Protein AF-A0AAE1DGK4-F1 (afdb_monomer_lite)

Sequence (97 aa):
MPFCQTPTTSESIPPCAAQPLLQKLRPLQIPAAHNVLLATPVAHHTPIPVPIYWQEQVKAGLDQDNQLGVLEPVPIGTPVSWCHRMVVCAKKSGKPH

Foldseek 3Di:
DDDDDDDDDDDDDDPDPPDPPCPDDDPDDPPPDVCVVVDQQDADPDEDDDPPVQPVVVVVVVVVCVVVVVDDDDDPPDDDSHHDYDDWDADPVRHTD

Structure (mmCIF, N/CA/C/O backbone):
data_AF-A0AAE1DGK4-F1
#
_entry.id   AF-A0AAE1DGK4-F1
#
loop_
_atom_site.group_PDB
_atom_site.id
_atom_site.type_symbol
_atom_site.label_atom_id
_atom_site.label_alt_id
_atom_site.label_comp_id
_atom_site.label_asym_id
_atom_site.label_entity_id
_atom_site.label_seq_id
_atom_site.pdbx_PDB_ins_code
_atom_site.Cartn_x
_atom_site.Cartn_y
_atom_site.Cartn_z
_atom_site.occupancy
_atom_site.B_iso_or_equiv
_atom_site.auth_seq_id
_atom_site.auth_comp_id
_atom_site.auth_asym_id
_atom_site.auth_atom_id
_atom_site.pdbx_PDB_model_num
ATOM 1 N N . MET A 1 1 ? -3.843 64.128 -10.875 1.00 44.91 1 MET A N 1
ATOM 2 C CA . MET A 1 1 ? -4.327 63.355 -9.714 1.00 44.91 1 MET A CA 1
ATOM 3 C C . MET A 1 1 ? -5.831 63.148 -9.847 1.00 44.91 1 MET A C 1
ATOM 5 O O . MET A 1 1 ? -6.557 64.115 -9.652 1.00 44.91 1 MET A O 1
ATOM 9 N N . PRO A 1 2 ? -6.305 61.944 -10.198 1.00 43.69 2 PRO A N 1
ATOM 10 C CA . PRO A 1 2 ? -7.657 61.528 -9.856 1.00 43.69 2 PRO A CA 1
ATOM 11 C C . PRO A 1 2 ? -7.628 60.330 -8.899 1.00 43.69 2 PRO A C 1
ATOM 13 O O . PRO A 1 2 ? -6.900 59.359 -9.092 1.00 43.69 2 PRO A O 1
ATOM 16 N N . PHE A 1 3 ? -8.423 60.460 -7.842 1.00 44.03 3 PHE A N 1
ATOM 17 C CA . PHE A 1 3 ? -8.781 59.420 -6.886 1.00 44.03 3 PHE A CA 1
ATOM 18 C C . PHE A 1 3 ? -9.476 58.255 -7.608 1.00 44.03 3 PHE A C 1
ATOM 20 O O . PHE A 1 3 ? -10.514 58.468 -8.231 1.00 44.03 3 PHE A O 1
ATOM 27 N N . CYS A 1 4 ? -8.970 57.030 -7.462 1.00 39.28 4 CYS A N 1
ATOM 28 C CA . CYS A 1 4 ? -9.777 55.831 -7.687 1.00 39.28 4 CYS A CA 1
ATOM 29 C C . CYS A 1 4 ? -10.359 55.394 -6.342 1.00 39.28 4 CYS A C 1
ATOM 31 O O . CYS A 1 4 ? -9.646 54.899 -5.471 1.00 39.28 4 CYS A O 1
ATOM 33 N N . GLN A 1 5 ? -11.655 55.641 -6.172 1.00 43.88 5 GLN A N 1
ATOM 34 C CA . GLN A 1 5 ? -12.458 55.111 -5.076 1.00 43.88 5 GLN A CA 1
ATOM 35 C C . GLN A 1 5 ? -12.566 53.585 -5.209 1.00 43.88 5 GLN A C 1
ATOM 37 O O . GLN A 1 5 ? -12.738 53.060 -6.309 1.00 43.88 5 GLN A O 1
ATOM 42 N N . THR A 1 6 ? -12.478 52.877 -4.087 1.00 47.41 6 THR A N 1
ATOM 43 C CA . THR A 1 6 ? -12.787 51.449 -3.989 1.00 47.41 6 THR A CA 1
ATOM 44 C C . THR A 1 6 ? -14.301 51.240 -3.907 1.00 47.41 6 THR A C 1
ATOM 46 O O . THR A 1 6 ? -14.968 51.954 -3.156 1.00 47.41 6 THR A O 1
ATOM 49 N N . PRO A 1 7 ? -14.862 50.225 -4.583 1.00 47.25 7 PRO A N 1
ATOM 50 C CA . PRO A 1 7 ? -16.164 49.700 -4.212 1.00 47.25 7 PRO A CA 1
ATOM 51 C C . PRO A 1 7 ? -16.023 48.380 -3.446 1.00 47.25 7 PRO A C 1
ATOM 53 O O . PRO A 1 7 ? -15.581 47.357 -3.961 1.00 47.25 7 PRO A O 1
ATOM 56 N N . THR A 1 8 ? -16.444 48.422 -2.185 1.00 46.72 8 THR A N 1
ATOM 57 C CA . THR A 1 8 ? -16.942 47.283 -1.412 1.00 46.72 8 THR A CA 1
ATOM 58 C C . THR A 1 8 ? -18.225 46.746 -2.046 1.00 46.72 8 THR A C 1
ATOM 60 O O . THR A 1 8 ? -19.229 47.452 -2.040 1.00 46.72 8 THR A O 1
ATOM 63 N N . THR A 1 9 ? -18.238 45.504 -2.532 1.00 41.91 9 THR A N 1
ATOM 64 C CA . THR A 1 9 ? -19.437 44.644 -2.604 1.00 41.91 9 THR A CA 1
ATOM 65 C C . THR A 1 9 ? -18.980 43.186 -2.652 1.00 41.91 9 THR A C 1
ATOM 67 O O . THR A 1 9 ? -18.025 42.841 -3.340 1.00 41.91 9 THR A O 1
ATOM 70 N N . SER A 1 10 ? -19.622 42.346 -1.844 1.00 57.62 10 SER A N 1
ATOM 71 C CA . SER A 1 10 ? -19.351 40.921 -1.693 1.00 57.62 10 SER A CA 1
ATOM 72 C C . SER A 1 10 ? -19.678 40.146 -2.970 1.00 57.62 10 SER A C 1
ATOM 74 O O . SER A 1 10 ? -20.840 39.836 -3.226 1.00 57.62 10 SER A O 1
ATOM 76 N N . GLU A 1 11 ? -18.668 39.788 -3.751 1.00 46.03 11 GLU A N 1
ATOM 77 C CA . GLU A 1 11 ? -18.822 38.782 -4.798 1.00 46.03 11 GLU A CA 1
ATOM 78 C C . GLU A 1 11 ? -18.380 37.419 -4.266 1.00 46.03 11 GLU A C 1
ATOM 80 O O . GLU A 1 11 ? -17.217 37.178 -3.940 1.00 46.03 11 GLU A O 1
ATOM 85 N N . SER A 1 12 ? -19.355 36.520 -4.143 1.00 52.97 12 SER A N 1
ATOM 86 C CA . SER A 1 12 ? -19.133 35.083 -4.037 1.00 52.97 12 SER A CA 1
ATOM 87 C C . SER A 1 12 ? -18.197 34.630 -5.155 1.00 52.97 12 SER A C 1
ATOM 89 O O . SER A 1 12 ? -18.468 34.904 -6.324 1.00 52.97 12 SER A O 1
ATOM 91 N N . ILE A 1 13 ? -17.128 33.915 -4.795 1.00 57.22 13 ILE A N 1
ATOM 92 C CA . ILE A 1 13 ? -16.204 33.283 -5.743 1.00 57.22 13 ILE A CA 1
ATOM 93 C C . ILE A 1 13 ? -17.045 32.490 -6.760 1.00 57.22 13 ILE A C 1
ATOM 95 O O . ILE A 1 13 ? -17.801 31.611 -6.331 1.00 57.22 13 ILE A O 1
ATOM 99 N N . PRO A 1 14 ? -16.968 32.779 -8.074 1.00 51.34 14 PRO A N 1
ATOM 100 C CA . PRO A 1 14 ? -17.700 31.997 -9.058 1.00 51.34 14 PRO A CA 1
ATOM 101 C C . PRO A 1 14 ? -17.242 30.542 -8.924 1.00 51.34 14 PRO A C 1
ATOM 103 O O . PRO A 1 14 ? -16.031 30.312 -8.816 1.00 51.34 14 PRO A O 1
ATOM 106 N N . PRO A 1 15 ? -18.157 29.554 -8.875 1.00 53.44 15 PRO A N 1
ATOM 107 C CA . PRO A 1 15 ? -17.752 28.162 -8.810 1.00 53.44 15 PRO A CA 1
ATOM 108 C C . PRO A 1 15 ? -16.859 27.909 -10.019 1.00 53.44 15 PRO A C 1
ATOM 110 O O . PRO A 1 15 ? -17.305 28.013 -11.162 1.00 53.44 15 PRO A O 1
ATOM 113 N N . CYS A 1 16 ? -15.572 27.672 -9.742 1.00 47.91 16 CYS A N 1
ATOM 114 C CA . CYS A 1 16 ? -14.586 27.288 -10.738 1.00 47.91 16 CYS A CA 1
ATOM 115 C C . CYS A 1 16 ? -15.242 26.222 -11.608 1.00 47.91 16 CYS A C 1
ATOM 117 O O . CYS A 1 16 ? -15.754 25.242 -11.059 1.00 47.91 16 CYS A O 1
ATOM 119 N N . ALA A 1 17 ? -15.311 26.467 -12.922 1.00 59.66 17 ALA A N 1
ATOM 120 C CA . ALA A 1 17 ? -15.874 25.525 -13.874 1.00 59.66 17 ALA A CA 1
ATOM 121 C C . ALA A 1 17 ? -15.326 24.143 -13.522 1.00 59.66 17 ALA A C 1
ATOM 123 O O . ALA A 1 17 ? -14.109 23.943 -13.558 1.00 59.66 17 ALA A O 1
ATOM 124 N N . ALA A 1 18 ? -16.213 23.254 -13.060 1.00 58.75 18 ALA A N 1
ATOM 125 C CA . ALA A 1 18 ? -15.825 21.937 -12.591 1.00 58.75 18 ALA A CA 1
ATOM 126 C C . ALA A 1 18 ? -14.927 21.334 -13.666 1.00 58.75 18 ALA A C 1
ATOM 128 O O . ALA A 1 18 ? -15.340 21.264 -14.828 1.00 58.75 18 ALA A O 1
ATOM 129 N N . GLN A 1 19 ? -13.684 21.000 -13.298 1.00 60.88 19 GLN A N 1
ATOM 130 C CA . GLN A 1 19 ? -12.758 20.394 -14.243 1.00 60.88 19 GLN A CA 1
ATOM 131 C C . GLN A 1 19 ? -13.499 19.224 -14.887 1.00 60.88 19 GLN A C 1
ATOM 133 O O . GLN A 1 19 ? -13.989 18.359 -14.150 1.00 60.88 19 GLN A O 1
ATOM 138 N N . PRO A 1 20 ? -13.656 19.213 -16.224 1.00 53.12 20 PRO A N 1
ATOM 139 C CA . PRO A 1 20 ? -14.317 18.105 -16.879 1.00 53.12 20 PRO A CA 1
ATOM 140 C C . PRO A 1 20 ? -13.557 16.857 -16.455 1.00 53.12 20 PRO A C 1
ATOM 142 O O . PRO A 1 20 ? -12.327 16.818 -16.562 1.00 53.12 20 PRO A O 1
ATOM 145 N N . LEU A 1 21 ? -14.283 15.889 -15.880 1.00 56.62 21 LEU A N 1
ATOM 146 C CA . LEU A 1 21 ? -13.700 14.614 -15.486 1.00 56.62 21 LEU A CA 1
ATOM 147 C C . LEU A 1 21 ? -12.842 14.143 -16.655 1.00 56.62 21 LEU A C 1
ATOM 149 O O . LEU A 1 21 ? -13.319 14.148 -17.790 1.00 56.62 21 LEU A O 1
ATOM 153 N N . LEU A 1 22 ? -11.581 13.812 -16.364 1.00 55.59 22 LEU 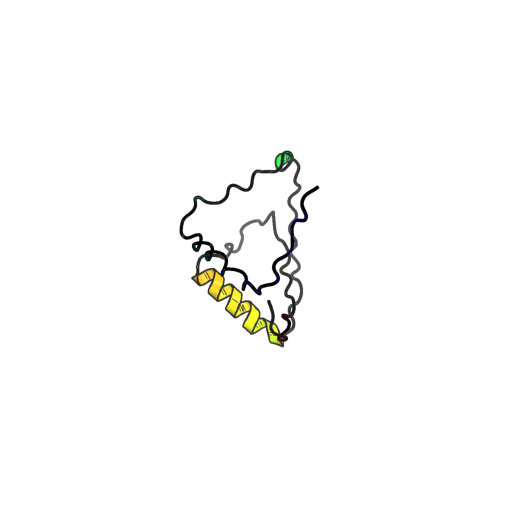A N 1
ATOM 154 C CA . LEU A 1 22 ? -10.546 13.364 -17.299 1.00 55.59 22 LEU A CA 1
ATOM 155 C C . LEU A 1 22 ? -10.929 12.022 -17.943 1.00 55.59 22 LEU A C 1
ATOM 157 O O . LEU A 1 22 ? -10.225 11.023 -17.851 1.00 55.59 22 LEU A O 1
ATOM 161 N N . GLN A 1 23 ? -12.086 11.960 -18.582 1.00 59.22 23 GLN A N 1
ATOM 162 C CA . GLN A 1 23 ? -12.571 10.797 -19.279 1.00 59.22 23 GLN A CA 1
ATOM 163 C C . GLN A 1 23 ? -11.936 10.844 -20.665 1.00 59.22 23 GLN A C 1
ATOM 165 O O . GLN A 1 23 ? -12.459 11.469 -21.584 1.00 59.22 23 GLN A O 1
ATOM 1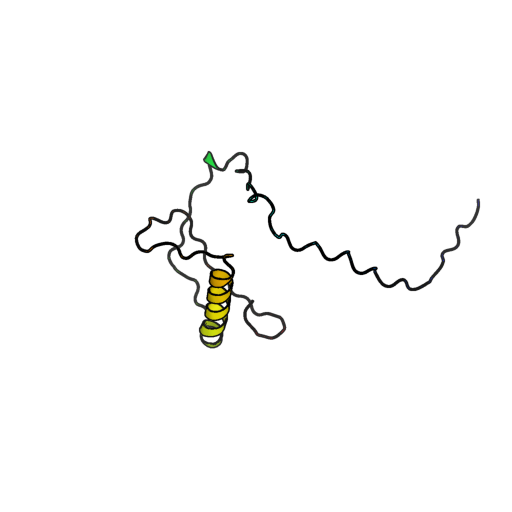70 N N . LYS A 1 24 ? -10.812 10.120 -20.781 1.00 60.66 24 LYS A N 1
ATOM 171 C CA . LYS A 1 24 ? -10.130 9.704 -22.025 1.00 60.66 24 LYS A CA 1
ATOM 172 C C . LYS A 1 24 ? -9.055 10.649 -22.585 1.00 60.66 24 LYS A C 1
ATOM 174 O O . LYS A 1 24 ? -8.961 10.820 -23.799 1.00 60.66 24 LYS A O 1
ATOM 179 N N . LEU A 1 25 ? -8.187 11.218 -21.746 1.00 63.94 25 LEU A N 1
ATOM 180 C CA . LEU A 1 25 ? -6.903 11.715 -22.266 1.00 63.94 25 LEU A CA 1
ATOM 181 C C . LEU A 1 25 ? -5.956 10.543 -22.561 1.00 63.94 25 LEU A C 1
ATOM 183 O O . LEU A 1 25 ? -6.048 9.488 -21.932 1.00 63.94 25 LEU A O 1
ATOM 187 N N . ARG A 1 26 ? -5.040 10.732 -23.526 1.00 74.88 26 ARG A N 1
ATOM 188 C CA . ARG A 1 26 ? -3.928 9.791 -23.744 1.00 74.88 26 ARG A CA 1
ATOM 189 C C . ARG A 1 26 ? -3.192 9.582 -22.412 1.00 74.88 26 ARG A C 1
ATOM 191 O O . ARG A 1 26 ? -3.054 10.566 -21.680 1.00 74.88 26 ARG A O 1
ATOM 198 N N . PRO A 1 27 ? -2.709 8.360 -22.113 1.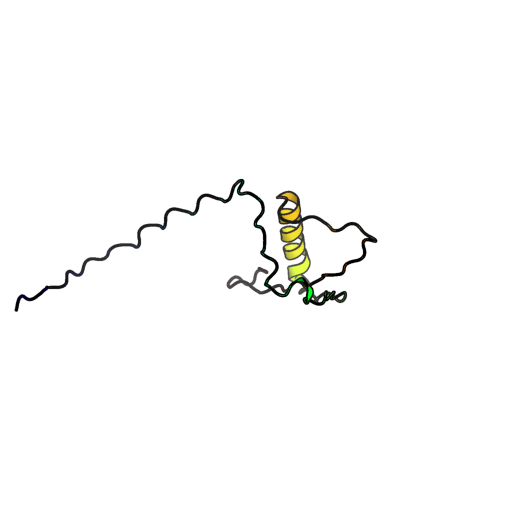00 81.56 27 PRO A N 1
ATOM 199 C CA . PRO A 1 27 ? -1.940 8.107 -20.903 1.00 81.56 27 PRO A CA 1
ATOM 200 C C . PRO A 1 27 ? -0.857 9.165 -20.734 1.00 81.56 27 PRO A C 1
ATOM 202 O O . PRO A 1 27 ? -0.136 9.481 -21.687 1.00 81.56 27 PRO A O 1
ATOM 205 N N . LEU A 1 28 ? -0.787 9.746 -19.537 1.00 78.88 28 LEU A N 1
ATOM 206 C CA . LEU A 1 28 ? 0.222 10.745 -19.238 1.00 78.88 28 LEU A CA 1
ATOM 207 C C . LEU A 1 28 ? 1.592 10.085 -19.385 1.00 78.88 28 LEU A C 1
ATOM 209 O O . LEU A 1 28 ? 1.927 9.153 -18.657 1.00 78.88 28 LEU A O 1
ATOM 213 N N . GLN A 1 29 ? 2.387 10.579 -20.328 1.00 79.62 29 GLN A N 1
ATOM 214 C CA . GLN A 1 29 ? 3.793 10.226 -20.377 1.00 79.62 29 GLN A CA 1
ATOM 215 C C . GLN A 1 29 ? 4.462 10.984 -19.245 1.00 79.62 29 GLN A C 1
ATOM 217 O O . GLN A 1 29 ? 4.590 12.204 -19.307 1.00 79.62 29 GLN A O 1
ATOM 222 N N . ILE A 1 30 ? 4.845 10.270 -18.192 1.00 74.00 30 ILE A N 1
ATOM 223 C CA . ILE A 1 30 ? 5.748 10.819 -17.192 1.00 74.00 30 ILE A CA 1
ATOM 224 C C . ILE A 1 30 ? 7.091 10.898 -17.912 1.00 74.00 30 ILE A C 1
ATOM 226 O O . ILE A 1 30 ? 7.654 9.840 -18.217 1.00 74.00 30 ILE A O 1
ATOM 230 N N . PRO A 1 31 ? 7.583 12.102 -18.277 1.00 68.94 31 PRO A N 1
ATOM 231 C CA . PRO A 1 31 ? 8.901 12.191 -18.854 1.00 68.94 31 PRO A CA 1
ATOM 232 C C . PRO A 1 31 ? 9.821 11.593 -17.813 1.00 68.94 31 PRO A C 1
ATOM 234 O O . PRO A 1 31 ? 9.836 12.011 -16.651 1.00 68.94 31 PRO A O 1
ATOM 237 N N . ALA A 1 32 ? 10.567 10.586 -18.241 1.00 61.09 32 ALA A N 1
ATOM 238 C CA . ALA A 1 32 ? 11.775 10.252 -17.553 1.00 61.09 32 ALA A CA 1
ATOM 239 C C . ALA A 1 32 ? 12.499 11.583 -17.331 1.00 61.09 32 ALA A C 1
ATOM 241 O O . ALA A 1 32 ? 12.890 12.231 -18.304 1.00 61.09 32 ALA A O 1
ATOM 242 N N . ALA A 1 33 ? 12.605 12.049 -16.079 1.00 53.81 33 ALA A N 1
ATOM 243 C CA . ALA A 1 33 ? 13.524 13.130 -15.761 1.00 53.81 33 ALA A CA 1
ATOM 244 C C . ALA A 1 33 ? 14.845 12.825 -16.480 1.00 53.81 33 ALA A C 1
ATOM 246 O O . ALA A 1 33 ? 15.151 11.650 -16.703 1.00 53.81 33 ALA A O 1
ATOM 247 N N . HIS A 1 34 ? 15.632 13.845 -16.818 1.00 52.38 34 HIS A N 1
ATOM 248 C CA . HIS A 1 34 ? 16.903 13.727 -17.556 1.00 52.38 34 HIS A CA 1
ATOM 249 C C . HIS A 1 34 ? 17.917 12.700 -16.975 1.00 52.38 34 HIS A C 1
ATOM 251 O O . HIS A 1 34 ? 18.984 12.513 -17.539 1.00 52.38 34 HIS A O 1
ATOM 257 N N . ASN A 1 35 ? 17.560 12.013 -15.885 1.00 50.94 35 ASN A N 1
ATOM 258 C CA . ASN A 1 35 ? 18.268 10.976 -15.160 1.00 50.94 35 ASN A CA 1
ATOM 259 C C . ASN A 1 35 ? 17.459 9.685 -14.867 1.00 50.94 35 ASN A C 1
ATOM 261 O O . ASN A 1 35 ? 17.865 8.948 -13.980 1.00 50.94 35 ASN A O 1
ATOM 265 N N . VAL A 1 36 ? 16.353 9.325 -15.537 1.00 54.22 36 VAL A N 1
ATOM 266 C CA . VAL A 1 36 ? 15.721 7.997 -15.269 1.00 54.22 36 VAL A CA 1
ATOM 267 C C . VAL A 1 36 ? 16.612 6.824 -15.680 1.00 54.22 36 VAL A C 1
ATOM 269 O O . VAL A 1 36 ? 16.524 5.761 -15.080 1.00 54.22 36 VAL A O 1
ATOM 272 N N . LEU A 1 37 ? 17.568 7.038 -16.588 1.00 55.38 37 LEU A N 1
ATOM 273 C CA . LEU A 1 37 ? 18.664 6.088 -16.822 1.00 55.38 37 LEU A CA 1
ATOM 274 C C . LEU A 1 37 ? 19.611 5.934 -15.609 1.00 55.38 37 LEU A C 1
ATOM 276 O O . LEU A 1 37 ? 20.335 4.950 -15.529 1.00 55.38 37 LEU A O 1
ATOM 280 N N . LEU A 1 38 ? 19.597 6.883 -14.666 1.00 63.22 38 LEU A N 1
ATOM 281 C CA . LEU A 1 38 ? 20.365 6.885 -13.413 1.00 63.22 38 LEU A CA 1
ATOM 282 C C . LEU A 1 38 ? 19.491 6.638 -12.169 1.00 63.22 38 LEU A C 1
ATOM 284 O O . LEU A 1 38 ? 20.005 6.634 -11.051 1.00 63.22 38 LEU A O 1
ATOM 288 N N . ALA A 1 39 ? 18.176 6.461 -12.326 1.00 75.12 39 ALA A N 1
ATOM 289 C CA . ALA A 1 39 ? 17.285 6.204 -11.205 1.00 75.12 39 ALA A CA 1
ATOM 290 C C . ALA A 1 39 ? 17.416 4.739 -10.773 1.00 75.12 39 ALA A C 1
ATOM 292 O O . ALA A 1 39 ? 16.984 3.827 -11.478 1.00 75.12 39 ALA A O 1
ATOM 293 N N . THR A 1 40 ? 18.015 4.511 -9.606 1.00 82.56 40 THR A N 1
ATOM 294 C CA . THR A 1 40 ? 18.164 3.163 -9.055 1.00 82.56 40 THR A CA 1
ATOM 295 C C . THR A 1 40 ? 16.801 2.630 -8.605 1.00 82.56 40 THR A C 1
ATOM 297 O O . THR A 1 40 ? 16.157 3.277 -7.773 1.00 82.56 40 THR A O 1
ATOM 300 N N . PRO A 1 41 ? 16.348 1.468 -9.110 1.00 88.69 41 PRO A N 1
ATOM 301 C CA . PRO A 1 41 ? 15.110 0.855 -8.654 1.00 88.69 41 PRO A CA 1
ATOM 302 C C . PRO A 1 41 ? 15.209 0.475 -7.179 1.00 88.69 41 PRO A C 1
ATOM 304 O O . PRO A 1 41 ? 16.179 -0.154 -6.750 1.00 88.69 41 PRO A O 1
ATOM 307 N N . VAL A 1 42 ? 14.197 0.861 -6.402 1.00 89.38 42 VAL A N 1
ATOM 308 C CA . VAL A 1 42 ? 14.086 0.504 -4.986 1.00 89.38 42 VAL A CA 1
ATOM 309 C C . VAL A 1 42 ? 12.757 -0.199 -4.751 1.00 89.38 42 VAL A C 1
ATOM 311 O O . VAL A 1 42 ? 11.679 0.357 -4.983 1.00 89.38 42 VAL A O 1
ATOM 314 N N . ALA A 1 43 ? 12.848 -1.421 -4.233 1.00 92.50 43 ALA A N 1
ATOM 315 C CA . ALA A 1 43 ? 11.705 -2.206 -3.806 1.00 92.50 43 ALA A CA 1
ATOM 316 C C . ALA A 1 43 ? 11.712 -2.374 -2.283 1.00 92.50 43 ALA A C 1
ATOM 318 O O . ALA A 1 43 ? 12.672 -2.859 -1.683 1.00 92.50 43 ALA A O 1
ATOM 319 N N . HIS A 1 44 ? 10.618 -1.976 -1.642 1.00 92.94 44 HIS A N 1
ATOM 320 C CA . HIS A 1 44 ? 10.359 -2.255 -0.238 1.00 92.94 44 HIS A CA 1
ATOM 321 C C . HIS A 1 44 ? 9.400 -3.440 -0.107 1.00 92.94 44 HIS A C 1
ATOM 323 O O . HIS A 1 44 ? 8.233 -3.328 -0.460 1.00 92.94 44 HIS A O 1
ATOM 329 N N . HIS A 1 45 ? 9.879 -4.554 0.451 1.00 91.44 45 HIS A N 1
ATOM 330 C CA . HIS A 1 45 ? 9.079 -5.779 0.612 1.00 91.44 45 HIS A CA 1
ATOM 331 C C . HIS A 1 45 ? 8.406 -5.916 1.984 1.00 91.44 45 HIS A C 1
ATOM 333 O O . HIS A 1 45 ? 7.604 -6.820 2.194 1.00 91.44 45 HIS A O 1
ATOM 339 N N . THR A 1 46 ? 8.714 -5.021 2.924 1.00 92.56 46 THR A N 1
ATOM 340 C CA . THR A 1 46 ? 8.054 -4.977 4.232 1.00 92.56 46 THR A CA 1
ATOM 341 C C . THR A 1 46 ? 6.931 -3.938 4.198 1.00 92.56 46 THR A C 1
ATOM 343 O O . THR A 1 46 ? 7.228 -2.743 4.061 1.00 92.56 46 THR A O 1
ATOM 346 N N . PRO A 1 47 ? 5.655 -4.349 4.314 1.00 91.69 47 PRO A N 1
ATOM 347 C CA . PRO A 1 47 ? 4.538 -3.414 4.350 1.00 91.69 47 PRO A CA 1
ATOM 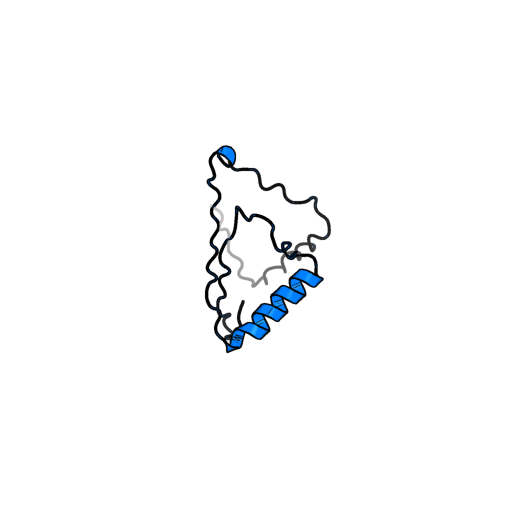348 C C . PRO A 1 47 ? 4.517 -2.624 5.664 1.00 91.69 47 PRO A C 1
ATOM 350 O O . PRO A 1 47 ? 5.005 -3.082 6.698 1.00 91.69 47 PRO A O 1
ATOM 353 N N . ILE A 1 48 ? 3.925 -1.428 5.629 1.00 93.94 48 ILE A N 1
ATOM 354 C CA . ILE A 1 48 ? 3.630 -0.653 6.840 1.00 93.94 48 ILE A CA 1
ATOM 355 C C . ILE A 1 48 ? 2.356 -1.232 7.477 1.00 93.94 48 ILE A C 1
ATOM 357 O O . ILE A 1 48 ? 1.385 -1.473 6.755 1.00 93.94 48 ILE A O 1
ATOM 361 N N . PRO A 1 49 ? 2.323 -1.461 8.803 1.00 92.50 49 PRO A N 1
ATOM 362 C CA . PRO A 1 49 ? 1.129 -1.966 9.468 1.00 92.50 49 PRO A CA 1
ATOM 363 C C . PRO A 1 49 ? -0.001 -0.930 9.441 1.00 92.50 49 PRO A C 1
ATOM 365 O O . PRO A 1 49 ? 0.179 0.220 9.841 1.00 92.50 49 PRO A O 1
ATOM 368 N N . VAL A 1 50 ? -1.186 -1.360 9.007 1.00 93.69 50 VAL A N 1
ATOM 369 C CA . VAL A 1 50 ? -2.421 -0.565 9.054 1.00 93.69 50 VAL A CA 1
ATOM 370 C C . VAL A 1 50 ? -3.163 -0.872 10.364 1.00 93.69 50 VAL A C 1
ATOM 372 O O . VAL A 1 50 ? -3.289 -2.054 10.712 1.00 93.69 50 VAL A O 1
ATOM 375 N N . PRO A 1 51 ? -3.679 0.143 11.089 1.00 93.38 51 PRO A N 1
ATOM 376 C CA . PRO A 1 51 ? -4.502 -0.066 12.279 1.00 93.38 51 PRO A CA 1
ATOM 377 C C . PRO A 1 51 ? -5.659 -1.038 12.027 1.00 93.38 51 PRO A C 1
ATOM 379 O O . PRO A 1 51 ? -6.345 -0.932 11.014 1.00 93.38 51 PRO A O 1
ATOM 382 N N . ILE A 1 52 ? -5.898 -1.965 12.961 1.00 94.25 52 ILE A N 1
ATOM 383 C CA . ILE A 1 52 ? -6.834 -3.095 12.784 1.00 94.25 52 ILE A CA 1
ATOM 384 C C . ILE A 1 52 ? -8.234 -2.624 12.364 1.00 94.25 52 ILE A C 1
ATOM 386 O O . ILE A 1 52 ? -8.794 -3.130 11.400 1.00 94.25 52 ILE A O 1
ATOM 390 N N . TYR A 1 53 ? -8.761 -1.593 13.025 1.00 93.00 53 TYR A N 1
ATOM 391 C CA . TYR A 1 53 ? -10.091 -1.037 12.752 1.00 93.00 53 TYR A CA 1
ATOM 392 C C . TYR A 1 53 ? -10.210 -0.324 11.392 1.00 93.00 53 TYR A C 1
ATOM 394 O O . TYR A 1 53 ? -11.312 0.018 10.973 1.00 93.00 53 TYR A O 1
ATOM 402 N N . TRP A 1 54 ? -9.094 -0.090 10.695 1.00 94.44 54 TRP A N 1
ATOM 403 C CA . TRP A 1 54 ? -9.073 0.468 9.342 1.00 94.44 54 TRP A CA 1
ATOM 404 C C . TRP A 1 54 ? -8.845 -0.578 8.255 1.00 94.44 54 TRP A C 1
ATOM 406 O O . TRP A 1 54 ? -9.099 -0.269 7.096 1.00 94.44 54 TRP A O 1
ATOM 416 N N . GLN A 1 55 ? -8.393 -1.792 8.581 1.00 93.94 55 GLN A N 1
ATOM 417 C CA . GLN A 1 55 ? -7.985 -2.775 7.569 1.00 93.94 55 GLN A CA 1
ATOM 418 C C . GLN A 1 55 ? -9.108 -3.100 6.581 1.00 93.94 55 GLN A C 1
ATOM 420 O O . GLN A 1 55 ? -8.887 -3.057 5.372 1.00 93.94 55 GLN A O 1
ATOM 425 N N . GLU A 1 56 ? -10.320 -3.351 7.081 1.00 95.25 56 GLU A N 1
ATOM 426 C CA . GLU A 1 56 ? -11.486 -3.644 6.239 1.00 95.25 56 GLU A CA 1
ATOM 427 C C . GLU A 1 56 ? -11.849 -2.462 5.336 1.00 95.25 56 GLU A C 1
ATOM 429 O O . GLU A 1 56 ? -12.086 -2.634 4.142 1.00 95.25 56 GLU A O 1
ATOM 434 N N . GLN A 1 57 ? -11.839 -1.247 5.888 1.00 94.44 57 GLN A N 1
ATOM 435 C CA . GLN A 1 57 ? -12.203 -0.044 5.147 1.00 94.44 57 GLN A CA 1
ATOM 436 C C . GLN A 1 57 ? -11.163 0.321 4.082 1.00 94.44 57 GLN A C 1
ATOM 438 O O . GLN A 1 57 ? -11.532 0.688 2.969 1.00 94.44 57 GLN A O 1
ATOM 443 N N . VAL A 1 58 ? -9.874 0.184 4.401 1.00 94.88 58 VAL A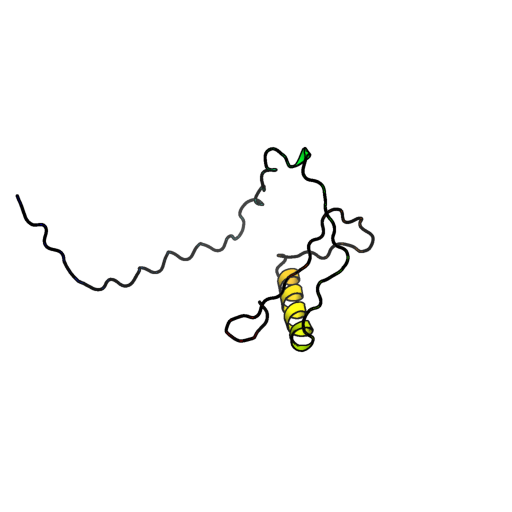 N 1
ATOM 444 C CA . VAL A 1 58 ? -8.773 0.394 3.452 1.00 94.88 58 VAL A CA 1
ATOM 445 C C . VAL A 1 58 ? -8.842 -0.640 2.332 1.00 94.88 58 VAL A C 1
ATOM 447 O O . VAL A 1 58 ? -8.749 -0.277 1.162 1.00 94.88 58 VAL A O 1
ATOM 450 N N . LYS A 1 59 ? -9.075 -1.918 2.661 1.00 95.06 59 LYS A N 1
ATOM 451 C CA . LYS A 1 59 ? -9.230 -2.971 1.651 1.00 95.06 59 LYS A CA 1
ATOM 452 C C . LYS A 1 59 ? -10.414 -2.692 0.724 1.00 95.06 59 LYS A C 1
ATOM 454 O O . LYS A 1 59 ? -10.257 -2.791 -0.486 1.00 95.06 59 LYS A O 1
ATOM 459 N N . ALA A 1 60 ? -11.566 -2.312 1.276 1.00 96.00 60 ALA A N 1
ATOM 460 C CA . ALA A 1 60 ? -12.753 -2.002 0.482 1.00 96.00 60 ALA A CA 1
ATOM 461 C C . ALA A 1 60 ? -12.514 -0.842 -0.502 1.00 96.00 60 ALA A C 1
ATOM 463 O O . ALA A 1 60 ? -12.975 -0.909 -1.638 1.00 96.00 60 ALA A O 1
ATOM 464 N N . GLY A 1 61 ? -11.759 0.185 -0.094 1.00 94.44 61 GLY A N 1
ATOM 465 C CA . GLY A 1 61 ? -11.347 1.273 -0.987 1.00 94.44 61 GLY A CA 1
ATOM 466 C C . GLY A 1 61 ? -10.460 0.787 -2.136 1.00 94.44 61 GLY A C 1
ATOM 467 O O . GLY A 1 61 ? -10.745 1.075 -3.294 1.00 94.44 61 GLY A O 1
ATOM 468 N N . LEU A 1 62 ? -9.444 -0.030 -1.834 1.00 94.75 62 LEU A N 1
ATOM 469 C CA . LEU A 1 62 ? -8.560 -0.605 -2.857 1.00 94.75 62 LEU A CA 1
ATOM 470 C C . LEU A 1 62 ? -9.309 -1.527 -3.832 1.00 94.75 62 LEU A C 1
ATOM 472 O O . LEU A 1 62 ? -9.059 -1.486 -5.035 1.00 94.75 62 LEU A O 1
ATOM 476 N N . ASP A 1 63 ? -10.239 -2.344 -3.330 1.00 96.62 63 ASP A N 1
ATOM 477 C CA . ASP A 1 63 ? -11.070 -3.217 -4.166 1.00 96.62 63 ASP A CA 1
ATOM 478 C C . ASP A 1 63 ? -11.972 -2.392 -5.099 1.00 96.62 63 ASP A C 1
ATOM 480 O O . ASP A 1 63 ? -12.151 -2.754 -6.263 1.00 96.62 63 ASP A O 1
ATOM 484 N N . GLN A 1 64 ? -12.512 -1.270 -4.613 1.00 96.31 64 GLN A N 1
ATOM 485 C CA . GLN A 1 64 ? -13.298 -0.342 -5.422 1.00 96.31 64 GLN A CA 1
ATOM 486 C C . GLN A 1 64 ? -12.442 0.305 -6.519 1.00 96.31 64 GLN A C 1
ATOM 488 O O . GLN A 1 64 ? -12.867 0.341 -7.672 1.00 96.31 64 GLN A O 1
ATOM 493 N N . ASP A 1 65 ? -11.233 0.767 -6.203 1.00 94.81 65 ASP A N 1
ATOM 494 C CA . ASP A 1 65 ? -10.321 1.363 -7.189 1.00 94.81 65 ASP A CA 1
ATOM 495 C C . ASP A 1 65 ? -9.870 0.350 -8.251 1.00 94.81 65 ASP A C 1
ATOM 497 O O . ASP A 1 65 ? -9.731 0.694 -9.428 1.00 94.81 65 ASP A O 1
ATOM 501 N N . ASN A 1 66 ? -9.710 -0.916 -7.863 1.00 95.06 66 ASN A N 1
ATOM 502 C CA . ASN A 1 66 ? -9.472 -2.015 -8.794 1.00 95.06 66 ASN A CA 1
ATOM 503 C C . ASN A 1 66 ? -10.684 -2.251 -9.717 1.00 95.06 66 ASN A C 1
ATOM 505 O O . ASN A 1 66 ? -10.532 -2.370 -10.929 1.00 95.06 66 ASN A O 1
ATOM 509 N N . GLN A 1 67 ? -11.909 -2.249 -9.179 1.00 94.62 67 GLN A N 1
ATOM 510 C CA . GLN A 1 67 ? -13.134 -2.370 -9.987 1.00 94.62 67 GLN A CA 1
ATOM 511 C C . GLN A 1 67 ? -13.340 -1.190 -10.943 1.00 94.62 67 GLN A C 1
ATOM 513 O O . GLN A 1 67 ? -13.857 -1.372 -12.045 1.00 94.62 67 GLN A O 1
ATOM 518 N N . LEU A 1 68 ? -12.929 0.013 -10.539 1.00 93.69 68 LEU A N 1
ATOM 519 C CA . LEU A 1 68 ? -12.952 1.207 -11.384 1.00 93.69 68 LEU A CA 1
ATOM 520 C C . LEU A 1 68 ? -11.857 1.192 -12.465 1.00 93.69 68 LEU A C 1
ATOM 522 O O . LEU A 1 68 ? -11.883 2.041 -13.356 1.00 93.69 68 LEU A O 1
ATOM 526 N N . GLY A 1 69 ? -10.911 0.248 -12.403 1.00 91.50 69 GLY A N 1
ATOM 527 C CA . GLY A 1 69 ? -9.776 0.155 -13.322 1.00 91.50 69 GLY A CA 1
ATOM 528 C C . GLY A 1 69 ? -8.705 1.222 -13.084 1.00 91.50 69 GLY A C 1
ATOM 529 O O . GLY A 1 69 ? -7.926 1.518 -13.987 1.00 91.50 69 GLY A O 1
ATOM 530 N N . VAL A 1 70 ? -8.683 1.831 -11.893 1.00 92.88 70 VAL A N 1
ATOM 531 C CA . VAL A 1 70 ? -7.632 2.773 -11.472 1.00 92.88 70 VAL A CA 1
ATOM 532 C C . VAL A 1 70 ? -6.381 2.010 -11.039 1.00 92.88 70 VAL A C 1
ATOM 534 O O . VAL A 1 70 ? -5.264 2.437 -11.328 1.00 92.88 70 VAL A O 1
ATOM 537 N N . LEU A 1 71 ? -6.574 0.881 -10.355 1.00 94.00 71 LEU A N 1
ATOM 538 C CA . LEU A 1 71 ? -5.519 -0.035 -9.933 1.00 94.00 71 LEU A CA 1
ATOM 539 C C . LEU A 1 71 ? -5.645 -1.369 -10.673 1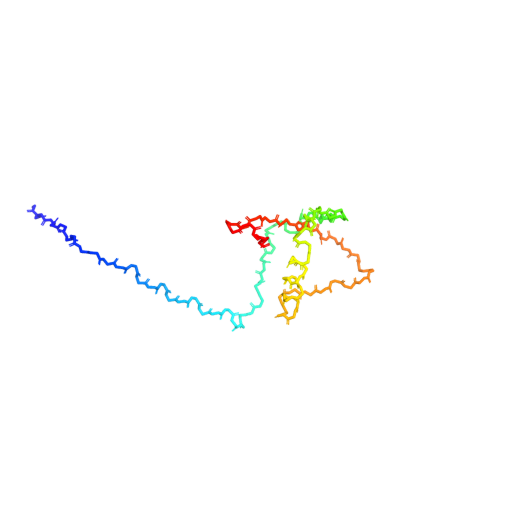.00 94.00 71 LEU A C 1
ATOM 541 O O . LEU A 1 71 ? -6.739 -1.764 -11.064 1.00 94.00 71 LEU A O 1
ATOM 545 N N . GLU A 1 72 ? -4.524 -2.073 -10.816 1.00 93.69 72 GLU A N 1
ATOM 546 C CA . GLU A 1 72 ? -4.459 -3.437 -11.342 1.00 93.69 72 GLU A CA 1
ATOM 547 C C . GLU A 1 72 ? -3.614 -4.301 -10.389 1.00 93.69 72 GLU A C 1
ATOM 549 O O . GLU A 1 72 ? -2.544 -3.860 -9.950 1.00 93.69 72 GLU A O 1
ATOM 554 N N . PRO A 1 73 ? -4.056 -5.522 -10.035 1.00 91.94 73 PRO A N 1
ATOM 555 C CA . PRO A 1 73 ? -3.270 -6.418 -9.203 1.00 91.94 73 PRO A CA 1
ATOM 556 C C . PRO A 1 73 ? -2.050 -6.937 -9.969 1.00 91.94 73 PRO A C 1
ATOM 558 O O . PRO A 1 73 ? -2.159 -7.472 -11.070 1.00 91.94 73 PRO A O 1
ATOM 561 N N . VAL A 1 74 ? -0.877 -6.852 -9.345 1.00 91.50 74 VAL A N 1
ATOM 562 C CA . VAL A 1 74 ? 0.351 -7.418 -9.915 1.00 91.50 74 VAL A CA 1
ATOM 563 C C . VAL A 1 74 ? 0.304 -8.954 -9.813 1.00 91.50 74 VAL A C 1
ATOM 565 O O . VAL A 1 74 ? 0.064 -9.473 -8.718 1.00 91.50 74 VAL A O 1
ATOM 568 N N . PRO A 1 75 ? 0.564 -9.708 -10.901 1.00 91.56 75 PRO A N 1
ATOM 569 C CA . PRO A 1 75 ? 0.576 -11.168 -10.867 1.00 91.56 75 PRO A CA 1
ATOM 570 C C . PRO A 1 75 ? 1.622 -11.735 -9.902 1.00 91.56 75 PRO A C 1
ATOM 572 O O . PRO A 1 75 ? 2.769 -11.276 -9.847 1.00 91.56 75 PRO A O 1
ATOM 575 N N . ILE A 1 76 ? 1.239 -12.792 -9.186 1.00 90.75 76 ILE A N 1
ATOM 576 C CA . ILE A 1 76 ? 2.111 -13.501 -8.243 1.00 90.75 76 ILE A CA 1
ATOM 577 C C . ILE A 1 76 ? 3.301 -14.111 -8.998 1.00 90.75 76 ILE A C 1
ATOM 579 O O . ILE A 1 76 ? 3.128 -14.744 -10.035 1.00 90.75 76 ILE A O 1
ATOM 583 N N . GLY A 1 77 ? 4.511 -13.945 -8.457 1.00 87.69 77 GLY A N 1
ATOM 584 C CA . GLY A 1 77 ? 5.745 -14.488 -9.040 1.00 87.69 77 GLY A CA 1
ATOM 585 C C . GLY A 1 77 ? 6.461 -13.550 -10.015 1.00 87.69 77 GLY A C 1
ATOM 586 O O . GLY A 1 77 ? 7.536 -13.891 -10.505 1.00 87.69 77 GLY A O 1
ATOM 587 N N . THR A 1 78 ? 5.920 -12.357 -10.264 1.00 86.81 78 THR A N 1
ATOM 588 C CA . THR A 1 78 ? 6.594 -11.336 -11.076 1.00 86.81 78 THR A CA 1
ATOM 589 C C . THR A 1 78 ? 7.709 -10.665 -10.262 1.00 86.81 78 THR A C 1
ATOM 591 O O . THR A 1 78 ? 7.447 -10.230 -9.137 1.00 86.81 78 THR A O 1
ATOM 594 N N . PRO A 1 79 ? 8.946 -10.540 -10.781 1.00 87.69 79 PRO A N 1
ATOM 595 C CA . PRO A 1 79 ? 9.996 -9.794 -10.096 1.00 87.69 79 PRO A CA 1
ATOM 596 C C . PRO A 1 79 ? 9.640 -8.301 -10.051 1.00 87.69 79 PRO A C 1
ATOM 598 O O . PRO A 1 79 ? 9.429 -7.670 -11.085 1.00 87.69 79 PRO A O 1
ATOM 601 N N . VAL A 1 80 ? 9.584 -7.730 -8.847 1.00 88.50 80 VAL A N 1
ATOM 602 C CA . VAL A 1 80 ? 9.219 -6.323 -8.630 1.00 88.50 80 VAL A CA 1
ATOM 603 C C . VAL A 1 80 ? 10.475 -5.503 -8.351 1.00 88.50 80 VAL A C 1
ATOM 605 O O . VAL A 1 80 ? 11.087 -5.641 -7.294 1.00 88.50 80 VAL A O 1
ATOM 608 N N . SER A 1 81 ? 10.850 -4.633 -9.290 1.00 90.12 81 SER A N 1
ATOM 609 C CA . SER A 1 81 ? 11.975 -3.695 -9.139 1.00 90.12 81 SER A CA 1
ATOM 610 C C . SER A 1 81 ? 11.583 -2.402 -8.414 1.00 90.12 81 SER A C 1
ATOM 612 O O . SER A 1 81 ? 12.415 -1.791 -7.748 1.00 90.12 81 SER A O 1
ATOM 614 N N . TRP A 1 82 ? 10.307 -2.018 -8.486 1.00 90.56 82 TRP A N 1
ATOM 615 C CA . TRP A 1 82 ? 9.754 -0.836 -7.829 1.00 90.56 82 TRP A CA 1
ATOM 616 C C . TRP A 1 82 ? 8.600 -1.229 -6.920 1.00 90.56 82 TRP A C 1
ATOM 618 O O . TRP A 1 82 ? 7.568 -1.708 -7.381 1.00 90.56 82 TRP A O 1
ATOM 628 N N . CYS A 1 83 ? 8.756 -1.007 -5.620 1.00 92.25 83 CYS A N 1
ATOM 629 C CA . CYS A 1 83 ? 7.677 -1.208 -4.661 1.00 92.25 83 CYS A CA 1
ATOM 630 C C . CYS A 1 83 ? 7.795 -0.165 -3.559 1.00 92.25 83 CYS A C 1
ATOM 632 O O . CYS A 1 83 ? 8.805 -0.113 -2.852 1.00 92.25 83 CYS A O 1
ATOM 634 N N . HIS A 1 84 ? 6.770 0.671 -3.418 1.00 93.00 84 HIS A N 1
ATOM 635 C CA . HIS A 1 84 ? 6.698 1.659 -2.353 1.00 93.00 84 HIS A CA 1
ATOM 636 C C . HIS A 1 84 ? 5.652 1.255 -1.317 1.00 93.00 84 HIS A C 1
ATOM 638 O O . HIS A 1 84 ? 4.671 0.583 -1.629 1.00 93.00 84 HIS A O 1
ATOM 644 N N . ARG A 1 85 ? 5.871 1.657 -0.065 1.00 93.81 85 ARG A N 1
ATOM 645 C CA . ARG A 1 85 ? 4.969 1.312 1.033 1.00 93.81 85 ARG A CA 1
ATOM 646 C C . ARG A 1 85 ? 3.753 2.231 0.991 1.00 93.81 85 ARG A C 1
ATOM 648 O O . ARG A 1 85 ? 3.903 3.444 0.877 1.00 93.81 85 ARG A O 1
ATOM 655 N N . MET A 1 86 ? 2.563 1.659 1.128 1.00 93.56 86 MET A N 1
ATOM 656 C CA . MET A 1 86 ? 1.336 2.437 1.274 1.00 93.56 86 MET A CA 1
ATOM 657 C C . MET A 1 86 ? 1.294 3.090 2.658 1.00 93.56 86 MET A C 1
ATOM 659 O O . MET A 1 86 ? 1.555 2.433 3.668 1.00 93.56 86 MET A O 1
ATOM 663 N N . VAL A 1 87 ? 0.955 4.376 2.701 1.00 92.44 87 VAL A N 1
ATOM 664 C CA . VAL A 1 87 ? 0.791 5.142 3.939 1.00 92.44 87 VAL A CA 1
ATOM 665 C C . VAL A 1 87 ? -0.672 5.544 4.055 1.00 92.44 87 VAL A C 1
ATOM 667 O O . VAL A 1 87 ? -1.202 6.195 3.160 1.00 92.44 87 VAL A O 1
ATOM 670 N N . VAL A 1 88 ? -1.313 5.158 5.158 1.00 92.31 88 VAL A N 1
ATOM 671 C CA . VAL A 1 88 ? -2.714 5.486 5.445 1.00 92.31 88 VAL A CA 1
ATOM 672 C C . VAL A 1 88 ? -2.756 6.542 6.543 1.00 92.31 88 VAL A C 1
ATOM 674 O O . VAL A 1 88 ? -2.191 6.348 7.620 1.00 92.31 88 VAL A O 1
ATOM 677 N N . CYS A 1 89 ? -3.442 7.650 6.276 1.00 90.12 89 CYS A N 1
ATOM 678 C CA . CYS A 1 89 ? -3.587 8.765 7.209 1.00 90.12 89 CYS A CA 1
ATOM 679 C C . CYS A 1 89 ? -5.044 8.913 7.655 1.00 90.12 89 CYS A C 1
ATOM 681 O O . CYS A 1 89 ? -5.968 8.647 6.889 1.00 90.12 89 CYS A O 1
ATOM 683 N N . ALA A 1 90 ? -5.265 9.398 8.879 1.00 90.50 90 ALA A N 1
ATOM 684 C CA . ALA A 1 90 ? -6.607 9.752 9.329 1.00 90.50 90 ALA A CA 1
ATOM 685 C C . ALA A 1 90 ? -7.097 11.025 8.626 1.00 90.50 90 ALA A C 1
ATOM 687 O O . ALA A 1 90 ? -6.430 12.063 8.634 1.00 90.50 90 ALA A O 1
ATOM 688 N N . LYS A 1 91 ? -8.318 10.990 8.100 1.00 89.12 91 LYS A N 1
ATOM 689 C CA . LYS A 1 91 ? -9.077 12.188 7.737 1.00 89.12 91 LYS A CA 1
ATOM 690 C C . LYS A 1 91 ? -9.505 12.939 9.002 1.00 89.12 91 LYS A C 1
ATOM 692 O O . LYS A 1 91 ? -9.605 12.358 10.079 1.00 89.12 91 LYS A O 1
ATOM 697 N N . LYS A 1 92 ? -9.903 14.210 8.855 1.00 91.31 92 LYS A N 1
ATOM 698 C CA . LYS A 1 92 ? -10.540 15.011 9.927 1.00 91.31 92 LYS A CA 1
ATOM 699 C C . LYS A 1 92 ? -11.726 14.305 10.612 1.00 91.31 92 LYS A C 1
ATOM 701 O O . LYS A 1 92 ? -12.027 14.607 11.755 1.00 91.31 92 LYS A O 1
ATOM 706 N N . SER A 1 93 ? -12.390 13.373 9.923 1.00 85.88 93 SER A N 1
ATOM 707 C CA . SER A 1 93 ? -13.497 12.570 10.459 1.00 85.88 93 SER A CA 1
ATOM 708 C C . SER A 1 93 ? -13.063 11.310 11.226 1.00 85.88 93 SER A C 1
ATOM 710 O O . SER A 1 93 ? -13.926 10.536 11.620 1.00 85.88 93 SER A O 1
ATOM 712 N N . GLY A 1 94 ? -11.761 11.032 11.350 1.00 83.12 94 GLY A N 1
ATOM 713 C CA . GLY A 1 94 ? -11.222 9.807 11.963 1.00 83.12 94 GLY A CA 1
ATOM 714 C C . GLY A 1 94 ? -11.265 8.549 11.081 1.00 83.12 94 GLY A C 1
ATOM 715 O O . GLY A 1 94 ? -10.853 7.476 11.513 1.00 83.12 94 GLY A O 1
ATOM 716 N N . LYS A 1 95 ? -11.745 8.671 9.837 1.00 86.19 95 LYS A N 1
ATOM 717 C CA . LYS A 1 95 ? -11.744 7.590 8.835 1.00 86.19 95 LYS A CA 1
ATOM 718 C C . LYS A 1 95 ? -10.394 7.556 8.100 1.00 86.19 95 LYS A C 1
ATOM 720 O O . LYS A 1 95 ? -9.794 8.627 7.972 1.00 86.19 95 LYS A O 1
ATOM 725 N N . PRO A 1 96 ? -9.924 6.394 7.618 1.00 86.81 96 PRO A N 1
ATOM 726 C CA . PRO A 1 96 ? -8.724 6.321 6.798 1.00 86.81 96 PRO A CA 1
ATOM 727 C C . PRO A 1 96 ? -8.952 7.062 5.473 1.00 86.81 96 PRO A C 1
ATOM 729 O O . PRO A 1 96 ? -10.084 7.139 4.982 1.00 86.81 96 PRO A O 1
ATOM 732 N N . HIS A 1 97 ? -7.882 7.665 4.966 1.00 74.81 97 HIS A N 1
ATOM 733 C CA . HIS A 1 97 ? -7.821 8.330 3.669 1.00 74.81 97 HIS A CA 1
ATOM 734 C C . HIS A 1 97 ? -7.431 7.349 2.564 1.00 74.81 97 HIS A C 1
ATOM 736 O O . HIS A 1 97 ? -6.617 6.445 2.856 1.00 74.81 97 HIS A O 1
#

Organism: NCBI:txid231223

Secondary structure (DSSP, 8-state):
-----------PPP---PPP---SPPPP-----TTGGG----B--SPPPPPHHHHHHHHHHHHHHHHTTS--PPPTT---S-B------B-TTSSB-

pLDDT: mean 77.62, std 18.61, range [39.28, 96.62]

Radius of gyration: 22.93 Å; chains: 1; bounding box: 40×78×36 Å